Protein AF-A0A7S2K278-F1 (afdb_monomer_lite)

Sequence (125 aa):
FCRGKFDDVECFQCHQRASYVYMRETYVPYPMQLNLCKLPVEDQIVCLNGLIDAKCENFISREQKRSCQNNATNCKQIENQKSCRIFRNFDEWIRGTMGKGIYDIFMKPYNFKVWAYPATEMSCG

Organism: NCBI:txid163516

InterPro domains:
  IPR036188 FAD/NAD(P)-binding domain superfamily [G3DSA:3.50.50.60] (5-125)

Structure (mmCIF, N/CA/C/O backbone):
data_AF-A0A7S2K278-F1
#
_entry.id   AF-A0A7S2K278-F1
#
loop_
_atom_site.group_PDB
_atom_site.id
_atom_site.type_symbol
_atom_site.label_atom_id
_atom_site.label_alt_id
_atom_site.label_comp_id
_atom_site.label_asym_id
_atom_site.label_entity_id
_atom_site.label_seq_id
_atom_site.pdbx_PDB_ins_code
_atom_site.Cartn_x
_atom_site.Cartn_y
_atom_site.Cartn_z
_atom_site.occupancy
_atom_site.B_iso_or_equiv
_atom_site.auth_seq_id
_atom_site.auth_comp_id
_atom_site.auth_asym_id
_atom_site.auth_atom_id
_atom_site.pdbx_PDB_model_num
ATOM 1 N N . PHE A 1 1 ? 23.361 10.965 10.084 1.00 44.25 1 PHE A N 1
ATOM 2 C CA . PHE A 1 1 ? 24.591 10.577 10.794 1.00 44.25 1 PHE A CA 1
ATOM 3 C C . PHE A 1 1 ? 25.659 10.363 9.739 1.00 44.25 1 PHE A C 1
ATOM 5 O O . PHE A 1 1 ? 25.511 9.420 8.987 1.00 44.25 1 PHE A O 1
ATOM 12 N N . CYS A 1 2 ? 26.566 11.333 9.589 1.00 46.44 2 CYS A N 1
ATOM 13 C CA . CYS A 1 2 ? 27.834 11.330 8.834 1.00 46.44 2 CYS A CA 1
ATOM 14 C C . CYS A 1 2 ? 28.225 12.807 8.649 1.00 46.44 2 CYS A C 1
ATOM 16 O O . CYS A 1 2 ? 28.039 13.397 7.589 1.00 46.44 2 CYS A O 1
ATOM 18 N N . ARG A 1 3 ? 28.676 13.450 9.728 1.00 48.47 3 ARG A N 1
ATOM 19 C CA . ARG A 1 3 ? 29.520 14.646 9.637 1.00 48.47 3 ARG A CA 1
ATOM 20 C C . ARG A 1 3 ? 30.683 14.421 10.584 1.00 48.47 3 ARG A C 1
ATOM 22 O O . ARG A 1 3 ? 30.507 14.471 11.794 1.00 48.47 3 ARG A O 1
ATOM 29 N N . GLY A 1 4 ? 31.832 14.125 10.007 1.00 49.50 4 GLY A N 1
ATOM 30 C CA . GLY A 1 4 ? 33.094 13.937 10.700 1.00 49.50 4 GLY A CA 1
ATOM 31 C C . GLY A 1 4 ? 34.112 13.537 9.651 1.00 49.50 4 GLY A C 1
ATOM 32 O O . GLY A 1 4 ? 33.974 12.472 9.058 1.00 49.50 4 GLY A O 1
ATOM 33 N N . LYS A 1 5 ? 35.053 14.437 9.360 1.00 60.12 5 LYS A N 1
ATOM 34 C CA . LYS A 1 5 ? 36.222 14.134 8.536 1.00 60.12 5 LYS A CA 1
ATOM 35 C C . LYS A 1 5 ? 37.007 13.050 9.270 1.00 60.12 5 LYS A C 1
ATOM 37 O O . LYS A 1 5 ? 37.492 13.296 10.369 1.00 60.12 5 LYS A O 1
ATOM 42 N N . PHE A 1 6 ? 37.024 11.856 8.700 1.00 53.09 6 PHE A N 1
ATOM 43 C CA . PHE A 1 6 ? 37.886 10.761 9.109 1.00 53.09 6 PHE A CA 1
ATOM 44 C C . PHE A 1 6 ? 38.842 10.573 7.941 1.00 53.09 6 PHE A C 1
ATOM 46 O O . PHE A 1 6 ? 38.479 9.967 6.936 1.00 53.09 6 PHE A O 1
ATOM 53 N N . ASP A 1 7 ? 40.020 11.174 8.048 1.00 57.44 7 ASP A N 1
ATOM 54 C CA . ASP A 1 7 ? 41.048 11.154 7.008 1.00 57.44 7 ASP A CA 1
ATOM 55 C C . ASP A 1 7 ? 41.793 9.800 6.933 1.00 57.44 7 ASP A C 1
ATOM 57 O O . ASP A 1 7 ? 42.917 9.772 6.466 1.00 57.44 7 ASP A O 1
ATOM 61 N N . ASP A 1 8 ? 41.179 8.675 7.342 1.00 59.69 8 ASP A N 1
ATOM 62 C CA . ASP A 1 8 ? 41.781 7.324 7.287 1.00 59.69 8 ASP A CA 1
ATOM 63 C C . ASP A 1 8 ? 40.729 6.182 7.290 1.00 59.69 8 ASP A C 1
ATOM 65 O O . ASP A 1 8 ? 40.707 5.339 8.188 1.00 59.69 8 ASP A O 1
ATOM 69 N N . VAL A 1 9 ? 39.794 6.126 6.326 1.00 58.44 9 VAL A N 1
ATOM 70 C CA . VAL A 1 9 ? 38.834 4.995 6.233 1.00 58.44 9 VAL A CA 1
ATOM 71 C C . VAL A 1 9 ? 38.489 4.644 4.779 1.00 58.44 9 VAL A C 1
ATOM 73 O O . VAL A 1 9 ? 37.385 4.888 4.299 1.00 58.44 9 VAL A O 1
ATOM 76 N N . GLU A 1 10 ? 39.419 4.001 4.076 1.00 61.38 10 GLU A N 1
ATOM 77 C CA . GLU A 1 10 ? 39.178 3.365 2.768 1.00 61.38 10 GLU A CA 1
ATOM 78 C C . GLU A 1 10 ? 38.559 1.947 2.887 1.00 61.38 10 GLU A C 1
ATOM 80 O O . GLU A 1 10 ? 38.737 1.106 2.014 1.00 61.38 10 GLU A O 1
ATOM 85 N N . CYS A 1 11 ? 37.842 1.627 3.975 1.00 64.62 11 CYS A N 1
ATOM 86 C CA . CYS A 1 11 ? 37.357 0.259 4.238 1.00 64.62 11 CYS A CA 1
ATOM 87 C C . CYS A 1 11 ? 35.829 0.075 4.289 1.00 64.62 11 CYS A C 1
ATOM 89 O O . CYS A 1 11 ? 35.372 -1.066 4.342 1.00 64.62 11 CYS A O 1
ATOM 91 N N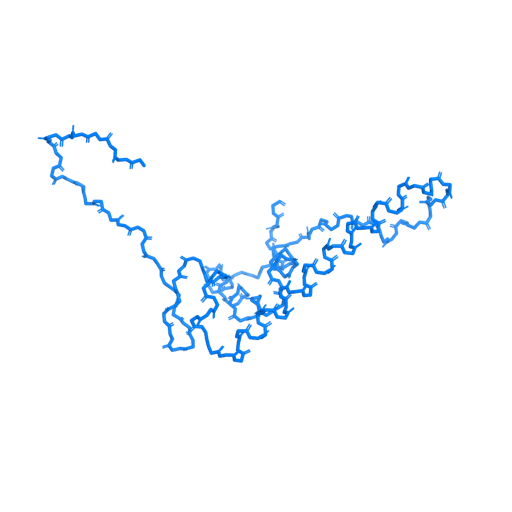 . PHE A 1 12 ? 35.019 1.140 4.198 1.00 78.62 12 PHE A N 1
ATOM 92 C CA . PHE A 1 12 ? 33.554 1.015 4.130 1.00 78.62 12 PHE A CA 1
ATOM 93 C C . PHE A 1 12 ? 32.930 1.941 3.083 1.00 78.62 12 PHE A C 1
ATOM 95 O O . PHE A 1 12 ? 33.102 3.157 3.116 1.00 78.62 12 PHE A O 1
ATOM 102 N N . GLN A 1 13 ? 32.139 1.360 2.176 1.00 83.00 13 GLN A N 1
ATOM 103 C CA . GLN A 1 13 ? 31.364 2.111 1.190 1.00 83.00 13 GLN A CA 1
ATOM 104 C C . GLN A 1 13 ? 30.001 2.529 1.760 1.00 83.00 13 GLN A C 1
ATOM 106 O O . GLN A 1 13 ? 29.123 1.698 2.014 1.00 83.00 13 GLN A O 1
ATOM 111 N N . CYS A 1 14 ? 29.797 3.836 1.910 1.00 86.44 14 CYS A N 1
ATOM 112 C CA . CYS A 1 14 ? 28.513 4.415 2.297 1.00 86.44 14 CYS A CA 1
ATOM 113 C C . CYS A 1 14 ? 27.566 4.487 1.091 1.00 86.44 14 CYS A C 1
ATOM 115 O O . CYS A 1 14 ? 27.821 5.221 0.138 1.00 86.44 14 CYS A O 1
ATOM 117 N N . HIS A 1 15 ? 26.440 3.776 1.160 1.00 87.75 15 HIS A N 1
ATOM 118 C CA . HIS A 1 15 ? 25.412 3.787 0.119 1.00 87.75 15 HIS A CA 1
ATOM 119 C C . HIS A 1 15 ? 24.173 4.564 0.570 1.00 87.75 15 HIS A C 1
ATOM 121 O O . HIS A 1 15 ? 23.757 4.495 1.728 1.00 87.75 15 HIS A O 1
ATOM 127 N N . GLN A 1 16 ? 23.548 5.285 -0.362 1.00 92.06 16 GLN A N 1
ATOM 128 C CA . GLN A 1 16 ? 22.224 5.858 -0.127 1.00 92.06 16 GLN A CA 1
ATOM 129 C C . GLN A 1 16 ? 21.187 4.734 -0.062 1.00 92.06 16 GLN A C 1
ATOM 131 O O . GLN A 1 16 ? 21.194 3.821 -0.888 1.00 92.06 16 GLN A O 1
ATOM 136 N N . ARG A 1 17 ? 20.262 4.809 0.902 1.00 92.94 17 ARG A N 1
ATOM 137 C CA . ARG A 1 17 ? 19.165 3.841 1.018 1.00 92.94 17 ARG A CA 1
ATOM 138 C C . ARG A 1 17 ? 18.110 4.117 -0.054 1.00 92.94 17 ARG A C 1
ATOM 140 O O . ARG A 1 17 ? 17.112 4.782 0.218 1.00 92.94 17 ARG A O 1
ATOM 147 N N . ALA A 1 18 ? 18.340 3.599 -1.254 1.00 92.75 18 ALA A N 1
ATOM 148 C CA . ALA A 1 18 ? 17.397 3.625 -2.363 1.00 92.75 18 ALA A CA 1
ATOM 149 C C . ALA A 1 18 ? 16.786 2.231 -2.554 1.00 92.75 18 ALA A C 1
ATOM 151 O O . ALA A 1 18 ? 17.499 1.266 -2.819 1.00 92.75 18 ALA A O 1
ATOM 152 N N . SER A 1 19 ? 15.467 2.119 -2.409 1.00 94.94 19 SER A N 1
ATOM 153 C CA . SER A 1 19 ? 14.733 0.874 -2.640 1.00 94.94 19 SER A CA 1
ATOM 154 C C . SER A 1 19 ? 13.463 1.130 -3.444 1.00 94.94 19 SER A C 1
ATOM 156 O O . SER A 1 19 ? 12.845 2.194 -3.346 1.00 94.94 19 SER A O 1
ATOM 158 N N . TYR A 1 20 ? 13.086 0.141 -4.253 1.00 95.94 20 TYR A N 1
ATOM 159 C CA . TYR A 1 20 ? 11.969 0.219 -5.187 1.00 95.94 20 TYR A CA 1
ATOM 160 C C . TYR A 1 20 ? 11.136 -1.060 -5.128 1.00 95.94 20 TYR A C 1
ATOM 162 O O . TYR A 1 20 ? 11.658 -2.152 -4.907 1.00 95.94 20 TYR A O 1
ATOM 170 N N . VAL A 1 21 ? 9.837 -0.910 -5.354 1.00 95.50 21 VAL A N 1
ATOM 171 C CA . VAL A 1 21 ? 8.880 -1.992 -5.554 1.00 95.50 21 VAL A CA 1
ATOM 172 C C . VAL A 1 21 ? 8.583 -2.068 -7.042 1.00 95.50 21 VAL A C 1
ATOM 174 O O . VAL A 1 21 ? 8.146 -1.084 -7.635 1.00 95.50 21 VAL A O 1
ATOM 177 N N . TYR A 1 22 ? 8.798 -3.235 -7.639 1.00 95.00 22 TYR A N 1
ATOM 178 C CA . TYR A 1 22 ? 8.380 -3.485 -9.011 1.00 95.00 22 TYR A CA 1
ATOM 179 C C . TYR A 1 22 ? 6.965 -4.067 -9.026 1.00 95.00 22 TYR A C 1
ATOM 181 O O . TYR A 1 22 ? 6.729 -5.151 -8.488 1.00 95.00 22 TYR A O 1
ATOM 189 N N . MET A 1 23 ? 6.020 -3.334 -9.610 1.00 93.44 23 MET A N 1
ATOM 190 C CA . MET A 1 23 ? 4.626 -3.755 -9.772 1.00 93.44 23 MET A CA 1
ATOM 191 C C . MET A 1 23 ? 3.992 -3.002 -10.936 1.00 93.44 23 MET A C 1
ATOM 193 O O . MET A 1 23 ? 4.398 -1.882 -11.211 1.00 93.44 23 MET A O 1
ATOM 197 N N . ARG A 1 24 ? 2.995 -3.591 -11.612 1.00 93.38 24 ARG A N 1
ATOM 198 C CA . ARG A 1 24 ? 2.310 -2.958 -12.763 1.00 93.38 24 ARG A CA 1
ATOM 199 C C . ARG A 1 24 ? 3.287 -2.415 -13.818 1.00 93.38 24 ARG A C 1
ATOM 201 O O . ARG A 1 24 ? 3.124 -1.303 -14.300 1.00 93.38 24 ARG A O 1
ATOM 208 N N . GLU A 1 25 ? 4.336 -3.189 -14.098 1.00 94.38 25 GLU A N 1
ATOM 209 C CA . GLU A 1 25 ? 5.396 -2.843 -15.059 1.00 94.38 25 GLU A CA 1
ATOM 210 C C . GLU A 1 25 ? 6.152 -1.534 -14.750 1.00 94.38 25 GLU A C 1
ATOM 212 O O . GLU A 1 25 ? 6.881 -1.014 -15.591 1.00 94.38 25 GLU A O 1
ATOM 217 N N . THR A 1 26 ? 6.045 -1.017 -13.521 1.00 93.94 26 THR A N 1
ATOM 218 C CA . THR A 1 26 ? 6.682 0.227 -13.079 1.00 93.94 26 THR A CA 1
ATOM 219 C C . THR A 1 26 ? 7.509 0.022 -11.807 1.00 93.94 26 THR A C 1
ATOM 221 O O . THR A 1 26 ? 7.245 -0.868 -10.993 1.00 93.94 26 THR A O 1
ATOM 224 N N . TYR A 1 27 ? 8.527 0.866 -11.627 1.00 95.94 27 TYR A N 1
ATOM 225 C CA . TYR A 1 27 ? 9.323 0.936 -10.403 1.00 95.94 27 TYR A CA 1
ATOM 226 C C . TYR A 1 27 ? 8.780 2.040 -9.496 1.00 95.94 27 TYR A C 1
ATOM 228 O O . TYR A 1 27 ? 8.980 3.232 -9.741 1.00 95.94 27 TYR A O 1
ATOM 236 N N . VAL A 1 28 ? 8.117 1.639 -8.414 1.00 96.31 28 VAL A N 1
ATOM 237 C CA . VAL A 1 28 ? 7.579 2.555 -7.406 1.00 96.31 28 VAL A CA 1
ATOM 238 C C . VAL A 1 28 ? 8.606 2.724 -6.284 1.00 96.31 28 VAL A C 1
ATOM 240 O O . VAL A 1 28 ? 9.000 1.729 -5.673 1.00 96.31 28 VAL A O 1
ATOM 243 N N . PRO A 1 29 ? 9.070 3.947 -5.977 1.00 96.31 29 PRO A N 1
ATOM 244 C CA . PRO A 1 29 ? 10.026 4.152 -4.896 1.00 96.31 29 PRO A CA 1
ATOM 245 C C . PRO A 1 29 ? 9.401 3.823 -3.539 1.00 96.31 29 PRO A C 1
ATOM 247 O O . PRO A 1 29 ? 8.229 4.105 -3.275 1.00 96.31 29 PRO A O 1
ATOM 250 N N . TYR A 1 30 ? 10.201 3.224 -2.658 1.00 94.75 30 TYR A N 1
ATOM 251 C CA . TYR A 1 30 ? 9.779 2.970 -1.290 1.00 94.75 30 TYR A CA 1
ATOM 252 C C . TYR A 1 30 ? 9.762 4.281 -0.485 1.00 94.75 30 TYR A C 1
ATOM 254 O O . TYR A 1 30 ? 10.713 5.062 -0.564 1.00 94.75 30 TYR A O 1
ATOM 262 N N . PRO A 1 31 ? 8.745 4.513 0.359 1.00 94.56 31 PRO A N 1
ATOM 263 C CA . PRO A 1 31 ? 7.581 3.658 0.595 1.00 94.56 31 PRO A CA 1
ATOM 264 C C . PRO A 1 31 ? 6.491 3.792 -0.482 1.00 94.56 31 PRO A C 1
ATOM 266 O O . PRO A 1 31 ? 6.140 4.900 -0.886 1.00 94.56 31 PRO A O 1
ATOM 269 N N . MET A 1 32 ? 5.901 2.662 -0.890 1.00 93.25 32 MET A N 1
ATOM 270 C CA . MET A 1 32 ? 4.900 2.598 -1.969 1.00 93.25 32 MET A CA 1
ATOM 271 C C . MET A 1 32 ? 3.682 3.486 -1.681 1.00 93.25 32 MET A C 1
ATOM 273 O O . MET A 1 32 ? 3.263 4.259 -2.538 1.00 93.25 32 MET A O 1
ATOM 277 N N . GLN A 1 33 ? 3.169 3.461 -0.446 1.00 91.81 33 GLN A N 1
ATOM 278 C CA . GLN A 1 33 ? 1.963 4.195 -0.050 1.00 91.81 33 GLN A CA 1
ATOM 279 C C . GLN A 1 33 ? 2.053 5.724 -0.214 1.00 91.81 33 GLN A C 1
ATOM 281 O O . GLN A 1 33 ? 1.021 6.385 -0.229 1.00 91.81 33 GLN A O 1
ATOM 286 N N . LEU A 1 34 ? 3.261 6.293 -0.326 1.00 93.69 34 LEU A N 1
ATOM 287 C CA . LEU A 1 34 ? 3.465 7.730 -0.564 1.00 93.69 34 LEU A CA 1
ATOM 288 C C . LEU A 1 34 ? 3.678 8.071 -2.045 1.00 93.69 34 LEU A C 1
ATOM 290 O O . LEU A 1 34 ? 3.707 9.242 -2.405 1.00 93.69 34 LEU A O 1
ATOM 294 N N . ASN A 1 35 ? 3.823 7.061 -2.901 1.00 95.31 35 ASN A N 1
ATOM 295 C CA . ASN A 1 35 ? 4.217 7.204 -4.300 1.00 95.31 35 ASN A CA 1
ATOM 296 C C . ASN A 1 35 ? 3.175 6.597 -5.253 1.00 95.31 35 ASN A C 1
ATOM 298 O O . ASN A 1 35 ? 3.519 6.079 -6.315 1.00 95.31 35 ASN A O 1
ATOM 302 N N . LEU A 1 36 ? 1.890 6.691 -4.888 1.00 94.12 36 LEU A N 1
ATOM 303 C CA . LEU A 1 36 ? 0.771 6.155 -5.675 1.00 94.12 36 LEU A CA 1
ATOM 304 C C . LEU A 1 36 ? 0.720 6.725 -7.097 1.00 94.12 36 LEU A C 1
ATOM 306 O O . LEU A 1 36 ? 0.317 6.020 -8.010 1.00 94.12 36 LEU A O 1
ATOM 310 N N . CYS A 1 37 ? 1.198 7.954 -7.309 1.00 94.31 37 CYS A N 1
ATOM 311 C CA . CYS A 1 37 ? 1.245 8.606 -8.622 1.00 94.31 37 CYS A CA 1
ATOM 312 C C . CYS A 1 37 ? 2.042 7.836 -9.690 1.00 94.31 37 CYS A C 1
ATOM 314 O O . CYS A 1 37 ? 1.942 8.154 -10.872 1.00 94.31 37 CYS A O 1
ATOM 316 N N . LYS A 1 38 ? 2.856 6.851 -9.289 1.00 94.38 38 LYS A N 1
ATOM 317 C CA . LYS A 1 38 ? 3.588 5.973 -10.207 1.00 94.38 38 LYS A CA 1
ATOM 318 C C . LYS A 1 38 ? 2.751 4.810 -10.738 1.00 94.38 38 LYS A C 1
ATOM 320 O O . LYS A 1 38 ? 3.172 4.197 -11.712 1.00 94.38 38 LYS A O 1
ATOM 325 N N . LEU A 1 39 ? 1.617 4.504 -10.111 1.00 94.44 39 LEU A N 1
ATOM 326 C CA . LEU A 1 39 ? 0.702 3.441 -10.530 1.00 94.44 39 LEU A CA 1
ATOM 327 C C . LEU A 1 39 ? -0.168 3.885 -11.718 1.00 94.44 39 LEU A C 1
ATOM 329 O O . LEU A 1 39 ? -0.293 5.084 -11.962 1.00 94.44 39 LEU A O 1
ATOM 333 N N . PRO A 1 40 ? -0.815 2.952 -12.436 1.00 95.56 40 PRO A N 1
ATOM 334 C CA . PRO A 1 40 ? -1.883 3.285 -13.379 1.00 95.56 40 PRO A CA 1
ATOM 335 C C . PRO A 1 40 ? -2.993 4.108 -12.711 1.00 95.56 40 PRO A C 1
ATOM 337 O O . PRO A 1 40 ? -3.252 3.954 -11.515 1.00 95.56 40 PRO A O 1
ATOM 340 N N . VAL A 1 41 ? -3.650 4.987 -13.470 1.00 95.69 41 VAL A N 1
ATOM 341 C CA . VAL A 1 41 ? -4.653 5.933 -12.942 1.00 95.69 41 VAL A CA 1
ATOM 342 C C . VAL A 1 41 ? -5.814 5.200 -12.261 1.00 95.69 41 VAL A C 1
ATOM 344 O O . VAL A 1 41 ? -6.331 5.651 -11.241 1.00 95.69 41 VAL A O 1
ATOM 347 N N . GLU A 1 42 ? -6.178 4.028 -12.767 1.00 95.62 42 GLU A N 1
ATOM 348 C CA . GLU A 1 42 ? -7.234 3.176 -12.227 1.00 95.62 42 GLU A CA 1
ATOM 349 C C . GLU A 1 42 ? -6.888 2.707 -10.806 1.00 95.62 42 GLU A C 1
ATOM 351 O O . GLU A 1 42 ? -7.683 2.861 -9.875 1.00 95.62 42 GLU A O 1
ATOM 356 N N . ASP A 1 43 ? -5.663 2.209 -10.615 1.00 95.69 43 ASP A N 1
ATOM 357 C CA . ASP A 1 43 ? -5.164 1.761 -9.313 1.00 95.69 43 ASP A CA 1
ATOM 358 C C . ASP A 1 43 ? -4.980 2.948 -8.350 1.00 95.69 43 ASP A C 1
ATOM 360 O O . ASP A 1 43 ? -5.215 2.807 -7.145 1.00 95.69 43 ASP A O 1
ATOM 364 N N . GLN A 1 44 ? -4.616 4.133 -8.861 1.00 96.00 44 GLN A N 1
ATOM 365 C CA . GLN A 1 44 ? -4.536 5.360 -8.059 1.00 96.00 44 GLN A CA 1
ATOM 366 C C . GLN A 1 44 ? -5.891 5.714 -7.445 1.00 96.00 44 GLN A C 1
ATOM 368 O O . GLN A 1 44 ? -5.973 5.943 -6.238 1.00 96.00 44 GLN A O 1
ATOM 373 N N . ILE A 1 45 ? -6.954 5.718 -8.255 1.00 97.00 45 ILE A N 1
ATOM 374 C CA . ILE A 1 45 ? -8.316 6.035 -7.807 1.00 97.00 45 ILE A CA 1
ATOM 375 C C . ILE A 1 45 ? -8.770 5.032 -6.742 1.00 97.00 45 ILE A C 1
ATOM 377 O O . ILE A 1 45 ? -9.273 5.430 -5.690 1.00 97.00 45 ILE A O 1
ATOM 381 N N . VAL A 1 46 ? -8.537 3.735 -6.967 1.00 97.06 46 VAL A N 1
ATOM 382 C CA . VAL A 1 46 ? -8.884 2.676 -6.004 1.00 97.06 46 VAL A CA 1
ATOM 383 C C . VAL A 1 46 ? -8.136 2.856 -4.677 1.00 97.06 46 VAL A C 1
ATOM 385 O O . VAL A 1 46 ? -8.741 2.749 -3.606 1.00 97.06 46 VAL A O 1
ATOM 388 N N . CYS A 1 47 ? -6.835 3.158 -4.724 1.00 96.25 47 CYS A N 1
ATOM 389 C CA . CYS A 1 47 ? -6.036 3.417 -3.526 1.00 96.25 47 CYS A CA 1
ATOM 390 C C . CYS A 1 47 ? -6.526 4.650 -2.758 1.00 96.25 47 CYS A C 1
ATOM 392 O O . CYS A 1 47 ? -6.660 4.591 -1.535 1.00 96.25 47 CYS A O 1
ATOM 394 N N . LEU A 1 48 ? -6.806 5.748 -3.465 1.00 96.25 48 LEU A N 1
ATOM 395 C CA . LEU A 1 48 ? -7.246 7.008 -2.867 1.00 96.25 48 LEU A CA 1
ATOM 396 C C . LEU A 1 48 ? -8.631 6.889 -2.228 1.00 96.25 48 LEU A C 1
ATOM 398 O O . LEU A 1 48 ? -8.793 7.293 -1.079 1.00 96.25 48 LEU A O 1
ATOM 402 N N . ASN A 1 49 ? -9.595 6.282 -2.922 1.00 97.25 49 ASN A N 1
ATOM 403 C CA . ASN A 1 49 ? -10.938 6.064 -2.382 1.00 97.25 49 ASN A CA 1
ATOM 404 C C . ASN A 1 49 ? -10.886 5.207 -1.114 1.00 97.25 49 ASN A C 1
ATOM 406 O O . ASN A 1 49 ? -11.413 5.605 -0.081 1.00 97.25 49 ASN A O 1
ATOM 410 N N . GLY A 1 50 ? -10.138 4.097 -1.142 1.00 96.12 50 GLY A N 1
ATOM 411 C CA . GLY A 1 50 ? -9.976 3.258 0.045 1.00 96.12 50 GLY A CA 1
ATOM 412 C C . GLY A 1 50 ? -9.328 3.995 1.223 1.00 96.12 50 GLY A C 1
ATOM 413 O O . GLY A 1 50 ? -9.673 3.731 2.376 1.00 96.12 50 GLY A O 1
ATOM 414 N N . LEU A 1 51 ? -8.399 4.919 0.955 1.00 95.19 51 LEU A N 1
ATOM 415 C CA . LEU A 1 51 ? -7.773 5.737 1.992 1.00 95.19 51 LEU A CA 1
ATOM 416 C C . LEU A 1 51 ? -8.755 6.759 2.582 1.00 95.19 51 LEU A C 1
ATOM 418 O O . LEU A 1 51 ? -8.772 6.940 3.800 1.00 95.19 51 LEU A O 1
ATOM 422 N N . ILE A 1 52 ? -9.570 7.404 1.741 1.00 96.06 52 ILE A N 1
ATOM 423 C CA . ILE A 1 52 ? -10.639 8.314 2.173 1.00 96.06 52 ILE A CA 1
ATOM 424 C C . ILE A 1 52 ? -11.608 7.565 3.085 1.00 96.06 52 ILE A C 1
ATOM 426 O O . ILE A 1 52 ? -11.816 8.005 4.215 1.00 96.06 52 ILE A O 1
ATOM 430 N N . ASP A 1 53 ? -12.093 6.397 2.660 1.00 95.19 53 ASP A N 1
ATOM 431 C CA . ASP A 1 53 ? -13.015 5.564 3.439 1.00 95.19 53 ASP A CA 1
ATOM 432 C C . ASP A 1 53 ? -12.434 5.235 4.821 1.00 95.19 53 ASP A C 1
ATOM 434 O O . ASP A 1 53 ? -13.051 5.505 5.855 1.00 95.19 53 ASP A O 1
ATOM 438 N N . ALA A 1 54 ? -11.184 4.762 4.867 1.00 92.31 54 ALA A N 1
ATOM 439 C CA . ALA A 1 54 ? -10.507 4.451 6.122 1.00 92.31 54 ALA A CA 1
ATOM 440 C C . ALA A 1 54 ? -10.369 5.681 7.035 1.00 92.31 54 ALA A C 1
ATOM 442 O O . ALA A 1 54 ? -10.522 5.582 8.256 1.00 92.31 54 ALA A O 1
ATOM 443 N N . LYS A 1 55 ? -10.074 6.864 6.484 1.00 91.81 55 LYS A N 1
ATOM 444 C CA . LYS A 1 55 ? -9.974 8.099 7.278 1.00 91.81 55 LYS A CA 1
ATOM 445 C C . LYS A 1 55 ? -11.336 8.586 7.759 1.00 91.81 55 LYS A C 1
ATOM 447 O O . LYS A 1 55 ? -11.426 8.974 8.924 1.00 91.81 55 LYS A O 1
ATOM 452 N N . CYS A 1 56 ? -12.374 8.512 6.933 1.00 91.50 56 CYS A N 1
ATOM 453 C CA . CYS A 1 56 ? -13.746 8.843 7.306 1.00 91.50 56 CYS A CA 1
ATOM 454 C C . CYS A 1 56 ? -14.240 7.947 8.445 1.00 91.50 56 CYS A C 1
ATOM 456 O O . CYS A 1 56 ? -14.706 8.451 9.465 1.00 91.50 56 CYS A O 1
ATOM 458 N N . GLU A 1 57 ? -14.041 6.633 8.354 1.00 86.81 57 GLU A N 1
ATOM 459 C CA . GLU A 1 57 ? -14.389 5.707 9.435 1.00 86.81 57 GLU A CA 1
ATOM 460 C C . GLU A 1 57 ? -13.620 5.998 10.736 1.00 86.81 57 GLU A C 1
ATOM 462 O O . GLU A 1 57 ? -14.171 5.966 11.845 1.00 86.81 57 GLU A O 1
ATOM 467 N N . ASN A 1 58 ? -12.327 6.308 10.619 1.00 84.31 58 ASN A N 1
ATOM 468 C CA . ASN A 1 58 ? -11.495 6.678 11.762 1.00 84.31 58 ASN A CA 1
ATOM 469 C C . ASN A 1 58 ? -11.920 8.021 12.378 1.00 84.31 58 ASN A C 1
ATOM 471 O O . ASN A 1 58 ? -11.771 8.211 13.585 1.00 84.31 58 ASN A O 1
ATOM 475 N N . PHE A 1 59 ? -12.452 8.946 11.581 1.00 86.81 59 PHE A N 1
ATOM 476 C CA . PHE A 1 59 ? -13.001 10.210 12.060 1.00 86.81 59 PHE A CA 1
ATOM 477 C C . PHE A 1 59 ? -14.331 9.994 12.795 1.00 86.81 59 PHE A C 1
ATOM 479 O O . PHE A 1 59 ? -14.438 10.355 13.967 1.00 86.81 59 PHE A O 1
ATOM 486 N N . ILE A 1 60 ? -15.281 9.288 12.175 1.00 84.44 60 ILE A N 1
ATOM 487 C CA . ILE A 1 60 ? -16.599 8.972 12.754 1.00 84.44 60 ILE A CA 1
ATOM 488 C C . ILE A 1 60 ? -16.446 8.231 14.088 1.00 84.44 60 ILE A C 1
ATOM 490 O O . ILE A 1 60 ? -17.065 8.591 15.090 1.00 84.44 60 ILE A O 1
ATOM 494 N N . SER A 1 61 ? -15.563 7.230 14.146 1.00 74.88 61 SER A N 1
ATOM 495 C CA . SER A 1 61 ? -15.304 6.486 15.386 1.00 74.88 61 SER A CA 1
ATOM 496 C C . SER A 1 61 ? -14.675 7.343 16.493 1.00 74.88 61 SER A C 1
ATOM 498 O O . SER A 1 61 ? -14.839 7.029 17.672 1.00 74.88 61 SER A O 1
ATOM 500 N N . ARG A 1 62 ? -13.966 8.434 16.166 1.00 74.12 62 ARG A N 1
ATOM 501 C CA . ARG A 1 62 ? -13.465 9.406 17.156 1.00 74.12 62 ARG A CA 1
ATOM 502 C C . ARG A 1 62 ? -14.563 10.357 17.627 1.00 74.12 62 ARG A C 1
ATOM 504 O O . ARG A 1 62 ? -14.605 10.672 18.814 1.00 74.12 62 ARG A O 1
ATOM 511 N N . GLU A 1 63 ? -15.451 10.793 16.741 1.00 72.81 63 GLU A N 1
ATOM 512 C CA . GLU A 1 63 ? -16.577 11.664 17.099 1.00 72.81 63 GLU A CA 1
ATOM 513 C C . GLU A 1 63 ? -17.610 10.952 17.971 1.00 72.81 63 GLU A C 1
ATOM 515 O O . GLU A 1 63 ? -18.023 11.490 18.999 1.00 72.81 63 GLU A O 1
ATOM 520 N N . GLN A 1 64 ? -17.950 9.705 17.642 1.00 68.75 64 GLN A N 1
ATOM 521 C CA . GLN A 1 64 ? -18.846 8.890 18.463 1.00 68.75 64 GLN A CA 1
A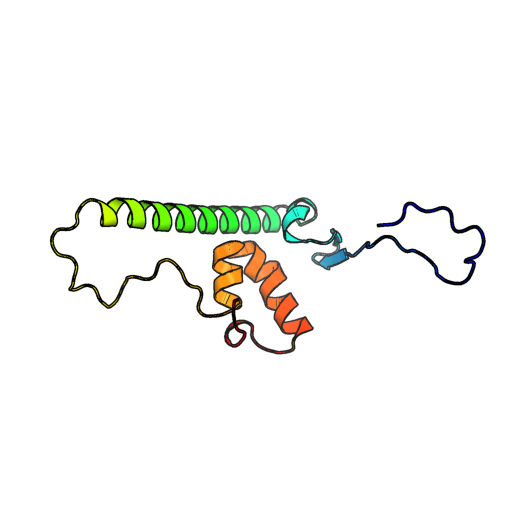TOM 522 C C . GLN A 1 64 ? -18.312 8.729 19.893 1.00 68.75 64 GLN A C 1
ATOM 524 O O . GLN A 1 64 ? -19.090 8.833 20.840 1.00 68.75 64 GLN A O 1
ATOM 529 N N . LYS A 1 65 ? -16.988 8.583 20.080 1.00 62.06 65 LYS A N 1
ATOM 530 C CA . LYS A 1 65 ? -16.353 8.565 21.416 1.00 62.06 65 LYS A CA 1
ATOM 531 C C . LYS A 1 65 ? -16.561 9.867 22.186 1.00 62.06 65 LYS A C 1
ATOM 533 O O . LYS A 1 65 ? -16.874 9.811 23.369 1.00 62.06 65 LYS A O 1
ATOM 538 N N . ARG A 1 66 ? -16.423 11.021 21.522 1.00 60.88 66 ARG A N 1
ATOM 539 C CA . ARG A 1 66 ? -16.654 12.339 22.141 1.00 60.88 66 ARG A CA 1
ATOM 540 C C . ARG A 1 66 ? -18.118 12.521 22.542 1.00 60.88 66 ARG A C 1
ATOM 542 O O . ARG A 1 66 ? -18.400 12.998 23.632 1.00 60.88 66 ARG A O 1
ATOM 549 N N . SER A 1 67 ? -19.051 12.099 21.689 1.00 57.50 67 SER A N 1
ATOM 550 C CA . SER A 1 67 ? -20.490 12.205 21.961 1.00 57.50 67 SER A CA 1
ATOM 551 C C . SER A 1 67 ? -20.935 11.300 23.120 1.00 57.50 67 SER A C 1
ATOM 553 O O . SER A 1 67 ? -21.658 11.744 24.011 1.00 57.50 67 SER A O 1
ATOM 555 N N . CYS A 1 68 ? -20.441 10.057 23.187 1.00 55.66 68 CYS A N 1
ATOM 556 C CA . CYS A 1 68 ? -20.810 9.124 24.259 1.00 55.66 68 CYS A CA 1
ATOM 557 C C . CYS A 1 68 ? -20.140 9.396 25.622 1.00 55.66 68 CYS A C 1
ATOM 559 O O . CYS A 1 68 ? -20.516 8.762 26.607 1.00 55.66 68 CYS A O 1
ATOM 561 N N . GLN A 1 69 ? -19.207 10.351 25.709 1.00 56.19 69 GLN A N 1
ATOM 562 C CA . GLN A 1 69 ? -18.665 10.855 26.980 1.00 56.19 69 GLN A CA 1
ATOM 563 C C . GLN A 1 69 ? -19.563 11.920 27.631 1.00 56.19 69 GLN A C 1
ATOM 565 O O . GLN A 1 69 ? -19.545 12.05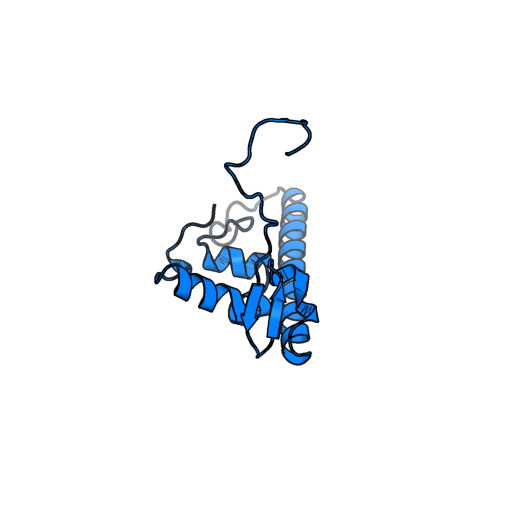6 28.851 1.00 56.19 69 GLN A O 1
ATOM 570 N N . ASN A 1 70 ? -20.389 12.626 26.850 1.00 55.59 70 ASN A N 1
ATOM 571 C CA . ASN A 1 70 ? -21.174 13.764 27.343 1.00 55.59 70 ASN A CA 1
ATOM 572 C C . ASN A 1 70 ? -22.587 13.391 27.831 1.00 55.59 70 ASN A C 1
ATOM 574 O O . ASN A 1 70 ? -23.188 14.156 28.575 1.00 55.59 70 ASN A O 1
ATOM 578 N N . ASN A 1 71 ? -23.095 12.202 27.491 1.00 58.97 71 ASN A N 1
ATOM 579 C CA . ASN A 1 71 ? -24.386 11.686 27.970 1.00 58.97 71 ASN A CA 1
ATOM 580 C C . ASN A 1 71 ? -24.169 10.523 28.950 1.00 58.97 71 ASN A C 1
ATOM 582 O O . ASN A 1 71 ? -24.610 9.396 28.725 1.00 58.97 71 ASN A O 1
ATOM 586 N N . ALA A 1 72 ? -23.441 10.795 30.037 1.00 55.38 72 ALA A N 1
ATOM 587 C CA . ALA A 1 72 ? -23.085 9.833 31.081 1.00 55.38 72 ALA A CA 1
ATOM 588 C C . ALA A 1 72 ? -24.265 9.446 32.000 1.00 55.38 72 ALA A C 1
ATOM 590 O O . ALA A 1 72 ? -24.107 9.307 33.210 1.00 55.38 72 ALA A O 1
ATOM 591 N N . THR A 1 73 ? -25.455 9.236 31.444 1.00 51.91 73 THR A N 1
ATOM 592 C CA . THR A 1 73 ? -26.566 8.594 32.150 1.00 51.91 73 THR A CA 1
ATOM 593 C C . THR A 1 73 ? -27.021 7.375 31.359 1.00 51.91 73 THR A C 1
ATOM 595 O O . THR A 1 73 ? -27.827 7.439 30.443 1.00 51.91 73 THR A O 1
ATOM 598 N N . ASN A 1 74 ? -26.470 6.242 31.799 1.00 53.56 74 ASN A N 1
ATOM 599 C CA . ASN A 1 74 ? -26.943 4.882 31.570 1.00 53.56 74 ASN A CA 1
ATOM 600 C C . ASN A 1 74 ? -26.603 4.205 30.226 1.00 53.56 74 ASN A C 1
ATOM 602 O O . ASN A 1 74 ? -27.473 3.904 29.420 1.00 53.56 74 ASN A O 1
ATOM 606 N N . CYS A 1 75 ? -25.330 3.834 30.042 1.00 47.44 75 CYS A N 1
ATOM 607 C CA . CYS A 1 75 ? -24.925 2.859 29.019 1.00 47.44 75 CYS A CA 1
ATOM 608 C C . CYS A 1 75 ? -23.994 1.788 29.615 1.00 47.44 75 CYS A C 1
ATOM 610 O O . CYS A 1 75 ? -22.881 1.593 29.123 1.00 47.44 75 CYS A O 1
ATOM 612 N N . LYS A 1 76 ? -24.434 1.117 30.691 1.00 46.69 76 LYS A N 1
ATOM 613 C CA . LYS A 1 76 ? -23.803 -0.112 31.218 1.00 46.69 76 LYS A CA 1
ATOM 614 C C . LYS A 1 76 ? -24.371 -1.405 30.603 1.00 46.69 76 LYS A C 1
ATOM 616 O O . LYS A 1 76 ? -24.065 -2.483 31.082 1.00 46.69 76 LYS A O 1
ATOM 621 N N . GLN A 1 77 ? -25.162 -1.328 29.529 1.00 45.38 77 GLN A N 1
ATOM 622 C CA . GLN A 1 77 ? -25.717 -2.511 28.848 1.00 45.38 77 GLN A CA 1
ATOM 623 C C . GLN A 1 77 ? -25.597 -2.428 27.320 1.00 45.38 77 GLN A C 1
ATOM 625 O O . GLN A 1 77 ? -26.551 -2.645 26.586 1.00 45.38 77 GLN A O 1
ATOM 630 N N . ILE A 1 78 ? -24.391 -2.129 26.831 1.00 46.72 78 ILE A N 1
ATOM 631 C CA . ILE A 1 78 ? -23.971 -2.516 25.475 1.00 46.72 78 ILE A CA 1
ATOM 632 C C . ILE A 1 78 ? -22.539 -3.048 25.596 1.00 46.72 78 ILE A C 1
ATOM 634 O O . ILE A 1 78 ? -21.577 -2.422 25.155 1.00 46.72 78 ILE A O 1
ATOM 638 N N . GLU A 1 79 ? -22.382 -4.191 26.261 1.00 43.38 79 GLU A N 1
ATOM 639 C CA . GLU A 1 79 ? -21.094 -4.892 26.403 1.00 43.38 79 GLU A CA 1
ATOM 640 C C . GLU A 1 79 ? -20.663 -5.632 25.121 1.00 43.38 79 GLU A C 1
ATOM 642 O O . GLU A 1 79 ? -19.662 -6.334 25.126 1.00 43.38 79 GLU A O 1
ATOM 647 N N . ASN A 1 80 ? -21.360 -5.445 23.991 1.00 48.75 80 ASN A N 1
ATOM 648 C CA . ASN A 1 80 ? -21.043 -6.134 22.732 1.00 48.75 80 ASN A CA 1
ATOM 649 C C . ASN A 1 80 ? -20.523 -5.242 21.591 1.00 48.75 80 ASN A C 1
ATOM 651 O O . ASN A 1 80 ? -20.196 -5.760 20.528 1.00 48.75 80 ASN A O 1
ATOM 655 N N . GLN A 1 81 ? -20.429 -3.916 21.756 1.00 53.16 81 GLN A N 1
ATOM 656 C CA . GLN A 1 81 ? -20.082 -3.020 20.632 1.00 53.16 81 GLN A CA 1
ATOM 657 C C . GLN A 1 81 ? -19.272 -1.778 21.029 1.00 53.16 81 GLN A C 1
ATOM 659 O O . GLN A 1 81 ? -19.405 -0.713 20.429 1.00 53.16 81 GLN A O 1
ATOM 664 N N . LYS A 1 82 ? -18.403 -1.878 22.037 1.00 51.56 82 LYS A N 1
ATOM 665 C CA . LYS A 1 82 ? -17.475 -0.790 22.371 1.00 51.56 82 LYS A CA 1
ATOM 666 C C . LYS A 1 82 ? -16.044 -1.292 22.355 1.00 51.56 82 LYS A C 1
ATOM 668 O O . LYS A 1 82 ? -15.531 -1.757 23.363 1.00 51.56 82 LYS A O 1
ATOM 673 N N . SER A 1 83 ? -15.361 -1.104 21.231 1.00 50.16 83 SER A N 1
ATOM 674 C CA . SER A 1 83 ? -13.929 -0.857 21.317 1.00 50.16 83 SER A CA 1
ATOM 675 C C . SER A 1 83 ? -13.561 0.323 20.451 1.00 50.16 83 SER A C 1
ATOM 677 O O . SER A 1 83 ? -13.875 0.415 19.266 1.00 50.16 83 SER A O 1
ATOM 679 N N . CYS A 1 84 ? -12.877 1.246 21.100 1.00 49.72 84 CYS A N 1
ATOM 680 C CA . CYS A 1 84 ? -12.116 2.319 20.524 1.00 49.72 84 CYS A CA 1
ATOM 681 C C . CYS A 1 84 ? -11.023 1.761 19.593 1.00 49.72 84 CYS A C 1
ATOM 683 O O . CYS A 1 84 ? -9.866 1.832 19.965 1.00 49.72 84 CYS A O 1
ATOM 685 N N . ARG A 1 85 ? -11.410 1.218 18.425 1.00 61.84 85 ARG A N 1
ATOM 686 C CA . ARG A 1 85 ? -10.620 0.445 17.440 1.00 61.84 85 ARG A CA 1
ATOM 687 C C . ARG A 1 85 ? -9.207 0.065 17.909 1.00 61.84 85 ARG A C 1
ATOM 689 O O . ARG A 1 85 ? -8.221 0.636 17.457 1.00 61.84 85 ARG A O 1
ATOM 696 N N . ILE A 1 86 ? -9.141 -0.918 18.804 1.00 74.12 86 ILE A N 1
ATOM 697 C CA . ILE A 1 86 ? -7.964 -1.781 18.923 1.00 74.12 86 ILE A CA 1
ATOM 698 C C . ILE A 1 86 ? -8.096 -2.775 17.769 1.00 74.12 86 ILE A C 1
ATOM 700 O O . ILE A 1 86 ? -9.085 -3.509 17.710 1.00 74.12 86 ILE A O 1
ATOM 704 N N . PHE A 1 87 ? -7.171 -2.728 16.815 1.00 87.25 87 PHE A N 1
ATOM 705 C CA . PHE A 1 87 ? -7.091 -3.744 15.768 1.00 87.25 87 PHE A CA 1
ATOM 706 C C . PHE A 1 87 ? -6.674 -5.071 16.408 1.00 87.25 87 PHE A C 1
ATOM 708 O O . PHE A 1 87 ? -5.943 -5.067 17.396 1.00 87.25 87 PHE A O 1
ATOM 715 N N . ARG A 1 88 ? -7.174 -6.201 15.903 1.00 87.88 88 ARG A N 1
ATOM 716 C CA . ARG A 1 88 ? -6.886 -7.515 16.507 1.00 87.88 88 ARG A CA 1
ATOM 717 C C . ARG A 1 88 ? -5.620 -8.155 15.959 1.00 87.88 88 ARG A C 1
ATOM 719 O O . ARG A 1 88 ? -4.971 -8.932 16.650 1.00 87.88 88 ARG A O 1
ATOM 726 N N . ASN A 1 89 ? -5.311 -7.866 14.703 1.00 92.31 89 ASN A N 1
ATOM 727 C CA . ASN A 1 89 ? -4.197 -8.446 13.974 1.00 92.31 89 ASN A CA 1
ATOM 728 C C . ASN A 1 89 ? -3.645 -7.448 12.950 1.00 92.31 89 ASN A C 1
ATOM 730 O O . ASN A 1 89 ? -4.220 -6.384 12.686 1.00 92.31 89 ASN A O 1
ATOM 734 N N . PHE A 1 90 ? -2.501 -7.803 12.375 1.00 93.75 90 PHE A N 1
ATOM 735 C CA . PHE A 1 90 ? -1.795 -6.975 11.406 1.00 93.75 90 PHE A CA 1
ATOM 736 C C . PHE A 1 90 ? -2.634 -6.676 10.156 1.00 93.75 90 PHE A C 1
ATOM 738 O O . PHE A 1 90 ? -2.607 -5.551 9.657 1.00 93.75 90 PHE A O 1
ATOM 745 N N . ASP A 1 91 ? -3.429 -7.640 9.689 1.00 94.56 91 ASP A N 1
ATOM 746 C CA . ASP A 1 91 ? -4.331 -7.478 8.544 1.00 94.56 91 ASP A CA 1
ATOM 747 C C . ASP A 1 91 ? -5.359 -6.353 8.754 1.00 94.56 91 ASP A C 1
ATOM 749 O O . ASP A 1 91 ? -5.477 -5.439 7.930 1.00 94.56 91 ASP A O 1
ATOM 753 N N . GLU A 1 92 ? -6.052 -6.376 9.895 1.00 92.7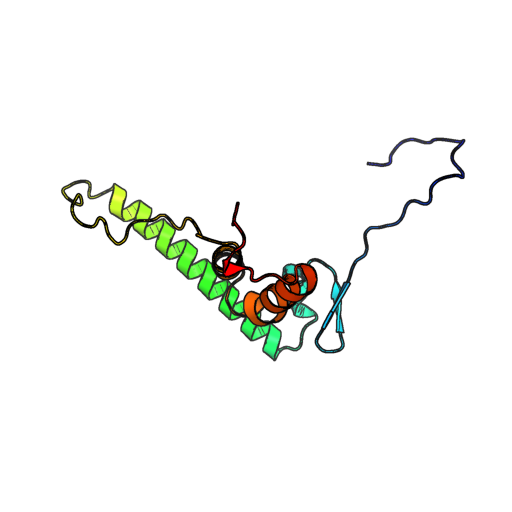5 92 GLU A N 1
ATOM 754 C CA . GLU A 1 92 ? -7.026 -5.354 10.276 1.00 92.75 92 GLU A CA 1
ATOM 755 C C . GLU A 1 92 ? -6.369 -3.982 10.437 1.00 92.75 92 GLU A C 1
ATOM 757 O O . GLU A 1 92 ? -6.922 -2.976 9.983 1.00 92.75 92 GLU A O 1
ATOM 762 N N . TRP A 1 93 ? -5.178 -3.937 11.041 1.00 92.88 93 TRP A N 1
ATOM 763 C CA . TRP A 1 93 ? -4.434 -2.693 11.225 1.00 92.88 93 TRP A CA 1
ATOM 764 C C . TRP A 1 93 ? -4.041 -2.056 9.890 1.00 92.88 93 TRP A C 1
ATOM 766 O O . TRP A 1 93 ? -4.264 -0.855 9.695 1.00 92.88 93 TRP A O 1
ATOM 776 N N . ILE A 1 94 ? -3.510 -2.842 8.944 1.00 93.69 94 ILE A N 1
ATOM 777 C CA . ILE A 1 94 ? -3.169 -2.344 7.604 1.00 93.69 94 ILE A CA 1
ATOM 778 C C . ILE A 1 94 ? -4.427 -1.802 6.930 1.00 93.69 94 ILE A C 1
ATOM 780 O O . ILE A 1 94 ? -4.426 -0.668 6.444 1.00 93.69 94 ILE A O 1
ATOM 784 N N . ARG A 1 95 ? -5.507 -2.591 6.916 1.00 93.44 95 ARG A N 1
ATOM 785 C CA . ARG A 1 95 ? -6.755 -2.235 6.235 1.00 93.44 95 ARG A CA 1
ATOM 786 C C . ARG A 1 95 ? -7.382 -0.971 6.821 1.00 93.44 95 ARG A C 1
ATOM 788 O O . ARG A 1 95 ? -7.785 -0.091 6.068 1.00 93.44 95 ARG A O 1
ATOM 795 N N . GLY A 1 96 ? -7.417 -0.846 8.147 1.00 91.12 96 GLY A N 1
ATOM 796 C CA . GLY A 1 96 ? -7.977 0.319 8.834 1.00 91.12 96 GLY A CA 1
ATOM 797 C C . GLY A 1 96 ? -7.099 1.572 8.784 1.00 91.12 96 GLY A C 1
ATOM 798 O O . GLY A 1 96 ? -7.602 2.678 8.984 1.00 91.12 96 GLY A O 1
ATOM 799 N N . THR A 1 97 ? -5.798 1.426 8.514 1.00 91.31 97 THR A N 1
ATOM 800 C CA . THR A 1 97 ? -4.857 2.556 8.430 1.00 91.31 97 THR A CA 1
ATOM 801 C C . THR A 1 97 ? -4.693 3.068 7.002 1.00 91.31 97 THR A C 1
ATOM 803 O O . THR A 1 97 ? -4.710 4.282 6.782 1.00 91.31 97 THR A O 1
ATOM 806 N N . MET A 1 98 ? -4.515 2.147 6.054 1.00 92.00 98 MET A N 1
ATOM 807 C CA . MET A 1 98 ? -4.163 2.429 4.659 1.00 92.00 98 MET A CA 1
ATOM 808 C C . MET A 1 98 ? -5.357 2.318 3.705 1.00 92.00 98 MET A C 1
ATOM 810 O O . MET A 1 98 ? -5.273 2.786 2.573 1.00 92.00 98 MET A O 1
ATOM 814 N N . GLY A 1 99 ? -6.460 1.710 4.146 1.00 95.38 99 GLY A N 1
ATOM 815 C CA . GLY A 1 99 ? -7.632 1.482 3.314 1.00 95.38 99 GLY A CA 1
ATOM 816 C C . GLY A 1 99 ? -7.553 0.225 2.458 1.00 95.38 99 GLY A C 1
ATOM 817 O O . GLY A 1 99 ? -6.499 -0.395 2.290 1.00 95.38 99 GLY A O 1
ATOM 818 N N . LYS A 1 100 ? -8.705 -0.152 1.894 1.00 95.56 100 LYS A N 1
ATOM 819 C CA . LYS A 1 100 ? -8.867 -1.390 1.118 1.00 95.56 100 LYS A CA 1
ATOM 820 C C . LYS A 1 100 ? -8.012 -1.417 -0.154 1.00 95.56 100 LYS A C 1
ATOM 822 O O . LYS A 1 100 ? -7.427 -2.449 -0.456 1.00 95.56 100 LYS A O 1
ATOM 827 N N . GLY A 1 101 ? -7.894 -0.293 -0.865 1.00 96.19 101 GLY A N 1
ATOM 828 C CA . GLY A 1 101 ? -7.165 -0.232 -2.136 1.00 96.19 101 GLY A CA 1
ATOM 829 C C . GLY A 1 101 ? -5.678 -0.570 -1.992 1.00 96.19 101 GLY A C 1
ATOM 830 O O . GLY A 1 101 ? -5.203 -1.531 -2.590 1.00 96.19 101 GLY A O 1
ATOM 831 N N . ILE A 1 102 ? -4.961 0.154 -1.124 1.00 96.19 102 ILE A N 1
ATOM 832 C CA . ILE A 1 102 ? -3.534 -0.101 -0.838 1.00 96.19 102 ILE A CA 1
ATOM 833 C C . ILE A 1 102 ? -3.329 -1.507 -0.251 1.00 96.19 102 ILE A C 1
ATOM 835 O O . ILE A 1 102 ? -2.334 -2.177 -0.552 1.00 96.19 102 ILE A O 1
ATOM 839 N N 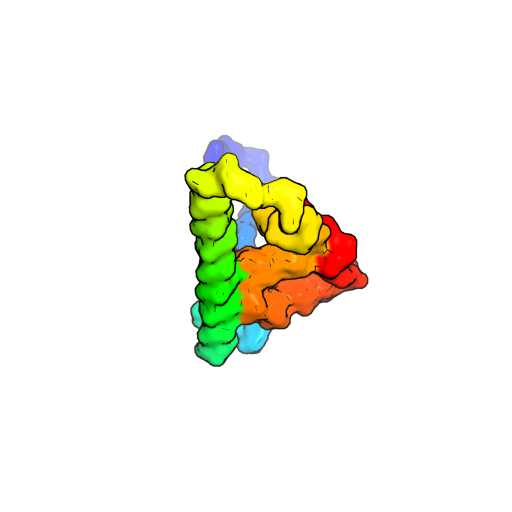. TYR A 1 103 ? -4.268 -1.952 0.590 1.00 96.75 103 TYR A N 1
ATOM 840 C CA . TYR A 1 103 ? -4.240 -3.277 1.196 1.00 96.75 103 TYR A CA 1
ATOM 841 C C . TYR A 1 103 ? -4.277 -4.394 0.145 1.00 96.75 103 TYR A C 1
ATOM 843 O O . TYR A 1 103 ? -3.380 -5.237 0.136 1.00 96.75 103 TYR A O 1
ATOM 851 N N . ASP A 1 104 ? -5.257 -4.374 -0.758 1.00 96.00 104 ASP A N 1
ATOM 852 C CA . ASP A 1 104 ? -5.448 -5.436 -1.750 1.00 96.00 104 ASP A CA 1
ATOM 853 C C . ASP A 1 104 ? -4.353 -5.426 -2.823 1.00 96.00 104 ASP A C 1
ATOM 855 O O . ASP A 1 104 ? -3.854 -6.482 -3.210 1.00 96.00 104 ASP A O 1
ATOM 859 N N . ILE A 1 105 ? -3.959 -4.235 -3.286 1.00 95.19 105 ILE A N 1
ATOM 860 C CA . ILE A 1 105 ? -3.025 -4.079 -4.407 1.00 95.19 105 ILE A CA 1
ATOM 861 C C . ILE A 1 105 ? -1.589 -4.429 -4.005 1.00 95.19 105 ILE A C 1
ATOM 863 O O . ILE A 1 105 ? -0.856 -5.024 -4.794 1.00 95.19 105 ILE A O 1
ATOM 867 N N . PHE A 1 106 ? -1.169 -4.060 -2.793 1.00 95.31 106 PHE A N 1
ATOM 868 C CA . PHE A 1 106 ? 0.226 -4.204 -2.383 1.00 95.31 106 PHE A CA 1
ATOM 869 C C . PHE A 1 106 ? 0.387 -4.912 -1.046 1.00 95.31 106 PHE A C 1
ATOM 871 O O . PHE A 1 106 ? 1.058 -5.937 -0.990 1.00 95.31 106 PHE A O 1
ATOM 878 N N . MET A 1 107 ? -0.198 -4.398 0.038 1.00 95.69 107 MET A N 1
ATOM 879 C CA . MET A 1 107 ? 0.223 -4.820 1.380 1.00 95.69 107 MET A CA 1
ATOM 880 C C . MET A 1 107 ? -0.093 -6.287 1.672 1.00 95.69 107 MET A C 1
ATOM 882 O O . MET A 1 107 ? 0.748 -6.977 2.246 1.00 95.69 107 MET A O 1
ATOM 886 N N . LYS A 1 108 ? -1.265 -6.785 1.272 1.00 95.25 108 LYS A N 1
ATOM 887 C CA . LYS A 1 108 ? -1.653 -8.183 1.473 1.00 95.25 108 LYS A CA 1
ATOM 888 C C . LYS A 1 108 ? -0.750 -9.155 0.698 1.00 95.25 108 LYS A C 1
ATOM 890 O O . LYS A 1 108 ? -0.127 -9.999 1.347 1.00 95.25 108 LYS A O 1
ATOM 895 N N . PRO A 1 109 ? -0.616 -9.055 -0.642 1.00 95.81 109 PRO A N 1
ATOM 896 C CA . PRO A 1 109 ? 0.242 -9.973 -1.388 1.00 95.81 109 PRO A CA 1
ATOM 897 C C . PRO A 1 109 ? 1.724 -9.808 -1.032 1.00 95.81 109 PRO A C 1
ATOM 899 O O . PRO A 1 109 ? 2.439 -10.804 -0.949 1.00 95.81 109 PRO A O 1
ATOM 902 N N . TYR A 1 110 ? 2.190 -8.582 -0.770 1.00 95.25 110 TYR A N 1
ATOM 903 C CA . TYR A 1 110 ? 3.576 -8.321 -0.379 1.00 95.25 110 TYR A CA 1
ATOM 904 C C . TYR A 1 110 ? 3.927 -8.986 0.953 1.00 95.25 110 TYR A C 1
ATOM 906 O O . TYR A 1 110 ? 4.907 -9.723 1.020 1.00 95.25 110 TYR A O 1
ATOM 914 N N . ASN A 1 111 ? 3.124 -8.778 2.002 1.00 95.62 111 ASN A N 1
ATOM 915 C CA . ASN A 1 111 ? 3.421 -9.355 3.312 1.00 95.62 111 ASN A CA 1
ATOM 916 C C . ASN A 1 111 ? 3.321 -10.878 3.291 1.00 95.62 111 ASN A C 1
ATOM 918 O O . ASN A 1 111 ? 4.203 -11.539 3.829 1.00 95.62 111 ASN A O 1
ATOM 922 N N . PHE A 1 112 ? 2.324 -11.447 2.609 1.00 96.94 112 PHE A N 1
ATOM 923 C CA . PHE A 1 112 ? 2.267 -12.899 2.461 1.00 96.94 112 PHE A CA 1
ATOM 924 C C . PHE A 1 112 ? 3.500 -13.440 1.724 1.00 96.94 112 PHE A C 1
ATOM 926 O O . PHE A 1 112 ? 4.065 -14.447 2.133 1.00 96.94 112 PHE A O 1
ATOM 933 N N . LYS A 1 113 ? 3.974 -12.748 0.681 1.00 95.94 113 LYS A N 1
ATOM 934 C CA . LYS A 1 113 ? 5.180 -13.145 -0.058 1.00 95.94 113 LYS A CA 1
ATOM 935 C C . LYS A 1 113 ? 6.456 -13.054 0.785 1.00 95.94 113 LYS A C 1
ATOM 937 O O . LYS A 1 113 ? 7.327 -13.903 0.636 1.00 95.94 113 LYS A O 1
ATOM 942 N N . VAL A 1 114 ? 6.590 -12.029 1.625 1.00 96.06 114 VAL A N 1
ATOM 943 C CA . VAL A 1 114 ? 7.772 -11.837 2.482 1.00 96.06 114 VAL A CA 1
ATOM 944 C C . VAL A 1 114 ? 7.794 -12.845 3.627 1.00 96.06 114 VAL A C 1
ATOM 946 O O . VAL A 1 114 ? 8.839 -13.420 3.911 1.00 96.06 114 VAL A O 1
ATOM 949 N N . TRP A 1 115 ? 6.651 -13.055 4.279 1.00 94.75 115 TRP A N 1
ATOM 950 C CA . TRP A 1 115 ? 6.579 -13.834 5.515 1.00 94.75 115 TRP A CA 1
ATOM 951 C C . TRP A 1 115 ? 6.175 -15.291 5.307 1.00 94.75 115 TRP A C 1
ATOM 953 O O . TRP A 1 115 ? 6.317 -16.084 6.230 1.00 94.75 115 TRP A O 1
ATOM 963 N N . ALA A 1 116 ? 5.643 -15.641 4.131 1.00 96.44 116 ALA A N 1
ATOM 964 C CA . ALA A 1 116 ? 5.002 -16.932 3.863 1.00 96.44 116 ALA A CA 1
ATOM 965 C C . ALA A 1 116 ? 3.946 -17.315 4.925 1.00 96.44 116 ALA A C 1
ATOM 967 O O . ALA A 1 116 ? 3.676 -18.492 5.153 1.00 96.44 116 ALA A O 1
ATOM 968 N N . TYR A 1 117 ? 3.353 -16.310 5.578 1.00 94.75 117 TYR A N 1
ATOM 969 C CA . TYR A 1 117 ? 2.448 -16.460 6.713 1.00 94.75 117 TYR A CA 1
ATOM 970 C C . TYR A 1 117 ? 1.316 -15.424 6.625 1.00 94.75 117 TYR A C 1
ATOM 972 O O . TYR A 1 117 ? 1.564 -14.284 6.208 1.00 94.75 117 TYR A O 1
ATOM 980 N N . PRO A 1 118 ? 0.060 -15.785 6.951 1.00 94.12 118 PRO A N 1
ATOM 981 C CA . PRO A 1 118 ? -1.070 -14.880 6.796 1.00 94.12 118 PRO A CA 1
ATOM 982 C C . PRO A 1 118 ? -1.028 -13.729 7.811 1.00 94.12 118 PRO A C 1
ATOM 984 O O . PRO A 1 118 ? -0.919 -13.931 9.018 1.00 94.12 118 PRO A O 1
ATOM 987 N N . ALA A 1 119 ? -1.218 -12.498 7.325 1.00 93.38 119 ALA A N 1
ATOM 988 C CA . ALA A 1 119 ? -1.248 -11.292 8.161 1.00 93.38 119 ALA A CA 1
ATOM 989 C C . ALA A 1 119 ? -2.387 -11.287 9.205 1.00 93.38 119 ALA A C 1
ATOM 991 O O . ALA A 1 119 ? -2.342 -10.524 10.167 1.00 93.38 119 ALA A O 1
ATOM 992 N N . THR A 1 120 ? -3.405 -12.135 9.034 1.00 94.56 120 THR A N 1
ATOM 993 C CA . THR A 1 120 ? -4.521 -12.302 9.979 1.00 94.56 120 THR A CA 1
ATOM 994 C C . THR A 1 120 ? -4.111 -12.988 11.278 1.00 94.56 120 THR A C 1
ATOM 996 O O . THR A 1 120 ? -4.799 -12.837 12.283 1.00 94.56 120 THR A O 1
ATOM 999 N N . GLU A 1 121 ? -3.005 -13.732 11.263 1.00 94.12 121 GLU A N 1
ATOM 1000 C CA . GLU A 1 121 ? -2.464 -14.447 12.426 1.00 94.12 121 GLU A CA 1
ATOM 1001 C C . GLU A 1 121 ? -1.262 -13.717 13.047 1.00 94.12 121 GLU A C 1
ATOM 1003 O O . GLU A 1 121 ? -0.730 -14.131 14.073 1.00 94.12 121 GLU A O 1
ATOM 1008 N N . MET A 1 122 ? -0.836 -12.606 12.443 1.00 92.94 122 MET A N 1
ATOM 1009 C CA . MET A 1 122 ? 0.235 -11.765 12.966 1.00 92.94 122 MET A CA 1
ATOM 1010 C C . MET A 1 122 ? -0.333 -10.742 13.951 1.00 92.94 122 MET A C 1
ATOM 1012 O O . MET A 1 122 ? -1.381 -10.139 13.701 1.00 92.94 122 MET A O 1
ATOM 1016 N N . SER A 1 123 ? 0.381 -10.494 15.048 1.00 89.81 123 SER A N 1
ATOM 1017 C CA . SER A 1 123 ? 0.028 -9.418 15.973 1.00 89.81 123 SER A CA 1
ATOM 1018 C C . SER A 1 123 ? 0.109 -8.051 15.282 1.00 89.81 123 SER A C 1
ATOM 1020 O O . SER A 1 123 ? 0.976 -7.800 14.443 1.00 89.81 123 SER A O 1
ATOM 1022 N N . CYS A 1 124 ? -0.803 -7.147 15.637 1.00 80.38 124 CYS A N 1
ATOM 1023 C CA . CYS A 1 124 ? -0.636 -5.712 15.410 1.00 80.38 124 CYS A CA 1
ATOM 1024 C C . CYS A 1 124 ? -0.235 -5.073 16.741 1.00 80.38 124 CYS A C 1
ATOM 1026 O O . CYS A 1 124 ? -0.782 -5.463 17.769 1.00 80.38 124 CYS A O 1
ATOM 1028 N N . GLY A 1 125 ? 0.752 -4.174 16.702 1.00 64.94 125 GLY A N 1
ATOM 1029 C CA . GLY A 1 125 ? 1.472 -3.656 17.875 1.00 64.94 125 GLY A CA 1
ATOM 1030 C C . GLY A 1 125 ? 0.628 -3.079 19.005 1.00 64.94 125 GLY A C 1
ATOM 1031 O O . GLY A 1 125 ? -0.533 -2.684 18.758 1.00 64.94 125 GLY A O 1
#

Foldseek 3Di:
DDDDDDVDDPDDDDDDPWDWDCDPNWTFTPPNLVRLVRHPPVLSVLQVVQQVVLVVVLVVLVVVVVVVVVPPDDDPPPPPDDDSDPDAWQLSVCCSRRGDSCSVRDVQVPVCVVPVDGRRPHHDD

Secondary structure (DSSP, 8-state):
-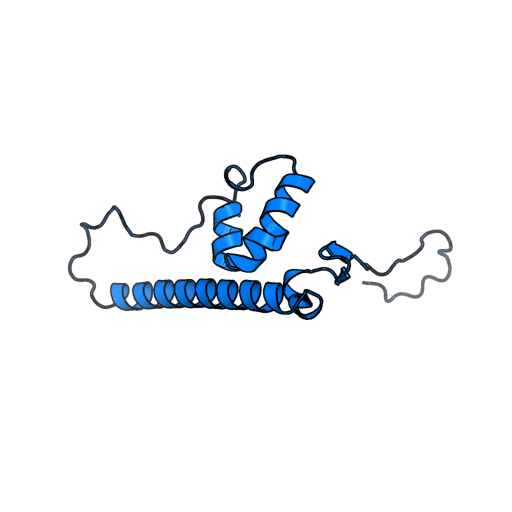-----SS-TT--------EEEETTEEEESSGGG-GGGS-HHHHHHHHHHHHHHHHHHHHHHHHHHHHHH--SS--S-TTS--S---SSHHHHHHHHHHHHHIIIIIHHHHHHHHSS-TTSSPP-

pLDDT: mean 82.15, std 17.9, range [43.38, 97.25]

Radius of gyration: 21.25 Å; chains: 1; bounding box: 69×32×47 Å